Protein AF-A0A7S2DYD4-F1 (afdb_monomer_lite)

Sequence (179 aa):
KSPVALSRLRTQVKNATRTEASAGRGAPHFVQLSVFKVEAEWCKPPCQELTWEKAAAKPAKDDPNYVLLELCIWASEQRLALYRFDDEWQKVAESAYHGLCGGKGWSCPEVAAHRESAKVWDASWQKGLDDKALSKWLGDHLSQILQQQVYTYSATHYGLAYSGHGSRADGSLFEGMVQ

Secondary structure (DSSP, 8-state):
-----------------------S--S-SEEEEEEEEE-TTTSPSS--S--STTTSPPPPTT-SSEEEEEEEEETTTTEEEEE---HHHHHHHHTHHHHTSTTS-S--HHHHHHHHTTEEEEEEPPTT--HHHHHHHHHHHHHHHIIIIITTS--SEEEEEEE---SSTT--SSSS---

Structure (mmCIF, N/CA/C/O backbone):
data_AF-A0A7S2DYD4-F1
#
_entry.id   AF-A0A7S2DYD4-F1
#
loop_
_atom_site.group_PDB
_atom_site.id
_atom_site.type_symbol
_atom_site.label_atom_id
_atom_site.label_alt_id
_atom_site.label_comp_id
_atom_site.label_asym_id
_atom_site.label_entity_id
_atom_site.label_seq_id
_atom_site.pdbx_PDB_ins_code
_atom_site.Cartn_x
_atom_site.Cartn_y
_atom_site.Cartn_z
_atom_site.occupancy
_atom_site.B_iso_or_equiv
_atom_site.auth_seq_id
_atom_site.auth_comp_id
_atom_site.auth_asym_id
_atom_site.auth_atom_id
_atom_site.pdbx_PDB_model_num
ATOM 1 N N . LYS A 1 1 ? 83.644 -9.858 20.573 1.00 38.56 1 LYS A N 1
ATOM 2 C CA . LYS A 1 1 ? 83.606 -8.883 19.458 1.00 38.56 1 LYS A CA 1
ATOM 3 C C . LYS A 1 1 ? 82.138 -8.582 19.169 1.00 38.56 1 LYS A C 1
ATOM 5 O O . LYS A 1 1 ? 81.418 -9.508 18.830 1.00 38.56 1 LYS A O 1
ATOM 10 N N . SER A 1 2 ? 81.712 -7.347 19.438 1.00 32.16 2 SER A N 1
ATOM 11 C CA . SER A 1 2 ? 80.413 -6.735 19.091 1.00 32.16 2 SER A CA 1
ATOM 12 C C . SER A 1 2 ? 80.140 -6.753 17.568 1.00 32.16 2 SER A C 1
ATOM 14 O O . SER A 1 2 ? 81.049 -7.130 16.827 1.00 32.16 2 SER A O 1
ATOM 16 N N . PRO A 1 3 ? 79.089 -6.074 17.060 1.00 54.41 3 PRO A N 1
ATOM 17 C CA . PRO A 1 3 ? 77.627 -6.187 17.246 1.00 54.41 3 PRO A CA 1
ATOM 18 C C . PRO A 1 3 ? 76.949 -6.272 15.839 1.00 54.41 3 PRO A C 1
ATOM 20 O O . PRO A 1 3 ? 77.586 -6.795 14.935 1.00 54.41 3 PRO A O 1
ATOM 23 N N . VAL A 1 4 ? 75.750 -5.679 15.633 1.00 38.81 4 VAL A N 1
ATOM 24 C CA . VAL A 1 4 ? 75.030 -5.372 14.351 1.00 38.81 4 VAL A CA 1
ATOM 25 C C . VAL A 1 4 ? 73.878 -6.356 14.053 1.00 38.81 4 VAL A C 1
ATOM 27 O O . VAL A 1 4 ? 74.093 -7.555 14.022 1.00 38.81 4 VAL A O 1
ATOM 30 N N . ALA A 1 5 ? 72.625 -5.967 13.791 1.00 39.28 5 ALA A N 1
ATOM 31 C CA . ALA A 1 5 ? 71.937 -4.678 13.830 1.00 39.28 5 ALA A CA 1
ATOM 32 C C . ALA A 1 5 ? 70.412 -4.888 13.757 1.00 39.28 5 ALA A C 1
ATOM 34 O O . ALA A 1 5 ? 69.923 -5.851 13.168 1.00 39.28 5 ALA A O 1
ATOM 35 N N . LEU A 1 6 ? 69.677 -3.910 14.295 1.00 45.06 6 LEU A N 1
ATOM 36 C CA . LEU A 1 6 ? 68.296 -3.607 13.927 1.00 45.06 6 LEU A CA 1
ATOM 37 C C . LEU A 1 6 ? 68.141 -3.510 12.400 1.00 45.06 6 LEU A C 1
ATOM 39 O O . LEU A 1 6 ? 68.908 -2.789 11.769 1.00 45.06 6 LEU A O 1
ATOM 43 N N . SER A 1 7 ? 67.054 -4.045 11.836 1.00 37.88 7 SER A N 1
ATOM 44 C CA . SER A 1 7 ? 66.165 -3.234 10.985 1.00 37.88 7 SER A CA 1
ATOM 45 C C . SER A 1 7 ? 64.881 -3.966 10.564 1.00 37.88 7 SER A C 1
ATOM 47 O O . SER A 1 7 ? 64.897 -5.003 9.920 1.00 37.88 7 SER A O 1
ATOM 49 N N . ARG A 1 8 ? 63.751 -3.340 10.914 1.00 42.72 8 ARG A N 1
ATOM 50 C CA . ARG A 1 8 ? 62.617 -3.025 10.028 1.00 42.72 8 ARG A CA 1
ATOM 51 C C . ARG A 1 8 ? 62.127 -4.133 9.079 1.00 42.72 8 ARG A C 1
ATOM 53 O O . ARG A 1 8 ? 62.561 -4.197 7.936 1.00 42.72 8 ARG A O 1
ATOM 60 N N . LEU A 1 9 ? 60.996 -4.747 9.427 1.00 40.53 9 LEU A N 1
ATOM 61 C CA . LEU A 1 9 ? 59.914 -4.888 8.450 1.00 40.53 9 LEU A CA 1
ATOM 62 C C . LEU A 1 9 ? 58.668 -4.159 8.955 1.00 40.53 9 LEU A C 1
ATOM 64 O O . LEU A 1 9 ? 57.905 -4.645 9.781 1.00 40.53 9 LEU A O 1
ATOM 68 N N . ARG A 1 10 ? 58.513 -2.937 8.434 1.00 42.97 10 ARG A N 1
ATOM 69 C CA . ARG A 1 10 ? 57.243 -2.220 8.344 1.00 42.97 10 ARG A CA 1
ATOM 70 C C . ARG A 1 10 ? 56.239 -3.138 7.650 1.00 42.97 10 ARG A C 1
ATOM 72 O O . ARG A 1 10 ? 56.414 -3.434 6.469 1.00 42.97 10 ARG A O 1
ATOM 79 N N . THR A 1 11 ? 55.188 -3.527 8.358 1.00 40.16 11 THR A N 1
ATOM 80 C CA . THR A 1 11 ? 53.969 -4.073 7.768 1.00 40.16 11 THR A CA 1
ATOM 81 C C . THR A 1 11 ? 53.442 -3.053 6.762 1.00 40.16 11 THR A C 1
ATOM 83 O O . THR A 1 11 ? 52.963 -1.979 7.125 1.00 40.16 11 THR A O 1
ATOM 86 N N . GLN A 1 12 ? 53.629 -3.352 5.478 1.00 42.62 12 GLN A N 1
ATOM 87 C CA . GLN A 1 12 ? 53.048 -2.600 4.379 1.00 42.62 12 GLN A CA 1
ATOM 88 C C . GLN A 1 12 ? 51.532 -2.792 4.440 1.00 42.62 12 GLN A C 1
ATOM 90 O O . GLN A 1 12 ? 51.020 -3.820 4.009 1.00 42.62 12 GLN A O 1
ATOM 95 N N . VAL A 1 13 ? 50.811 -1.788 4.936 1.00 43.94 13 VAL A N 1
ATOM 96 C CA . VAL A 1 13 ? 49.396 -1.600 4.599 1.00 43.94 13 VAL A CA 1
ATOM 97 C C . VAL A 1 13 ? 49.373 -1.116 3.149 1.00 43.94 13 VAL A C 1
ATOM 99 O O . VAL A 1 13 ? 49.333 0.075 2.860 1.00 43.94 13 VAL A O 1
ATOM 102 N N . LYS A 1 14 ? 49.542 -2.056 2.217 1.00 39.41 14 LYS A N 1
ATOM 103 C CA . LYS A 1 14 ? 49.309 -1.819 0.797 1.00 39.41 14 LYS A CA 1
ATOM 104 C C . LYS A 1 14 ? 47.811 -1.909 0.577 1.00 39.41 14 LYS A C 1
ATOM 106 O O . LYS A 1 14 ? 47.249 -2.995 0.659 1.00 39.41 14 LYS A O 1
ATOM 111 N N . ASN A 1 15 ? 47.221 -0.738 0.346 1.00 40.88 15 ASN A N 1
ATOM 112 C CA . ASN A 1 15 ? 46.045 -0.490 -0.477 1.00 40.88 15 ASN A CA 1
ATOM 113 C C . ASN A 1 15 ? 45.338 -1.771 -0.926 1.00 40.88 15 ASN A C 1
ATOM 115 O O . ASN A 1 15 ? 45.653 -2.328 -1.978 1.00 40.88 15 ASN A O 1
ATOM 119 N N . ALA A 1 16 ? 44.350 -2.201 -0.143 1.00 39.88 16 ALA A N 1
ATOM 120 C CA . ALA A 1 16 ? 43.257 -2.972 -0.698 1.00 39.88 16 ALA A CA 1
ATOM 121 C C . ALA A 1 16 ? 42.495 -2.011 -1.611 1.00 39.88 16 ALA A C 1
ATOM 123 O O . ALA A 1 16 ? 41.606 -1.278 -1.180 1.00 39.88 16 ALA A O 1
ATOM 124 N N . THR A 1 17 ? 42.936 -1.950 -2.867 1.00 39.62 17 THR A N 1
ATOM 125 C CA . THR A 1 17 ? 42.165 -1.421 -3.981 1.00 39.62 17 THR A CA 1
ATOM 126 C C . THR A 1 17 ? 40.800 -2.075 -3.874 1.00 39.62 17 THR A C 1
ATOM 128 O O . THR A 1 17 ? 40.673 -3.292 -4.039 1.00 39.62 17 THR A O 1
ATOM 131 N N . ARG A 1 18 ? 39.810 -1.274 -3.474 1.00 40.00 18 ARG A N 1
ATOM 132 C CA . ARG A 1 18 ? 38.411 -1.664 -3.380 1.00 40.00 18 ARG A CA 1
ATOM 133 C C . ARG A 1 18 ? 38.039 -2.122 -4.781 1.00 40.00 18 ARG A C 1
ATOM 135 O O . ARG A 1 18 ? 37.873 -1.319 -5.689 1.00 40.00 18 ARG A O 1
ATOM 142 N N . THR A 1 19 ? 38.089 -3.431 -4.970 1.00 38.03 19 THR A N 1
ATOM 143 C CA . THR A 1 19 ? 37.698 -4.067 -6.211 1.00 38.03 19 THR A CA 1
ATOM 144 C C . THR A 1 19 ? 36.196 -3.863 -6.247 1.00 38.03 19 THR A C 1
ATOM 146 O O . THR A 1 19 ? 35.484 -4.446 -5.431 1.00 38.03 19 THR A O 1
ATOM 149 N N . GLU A 1 20 ? 35.739 -2.939 -7.092 1.00 43.66 20 GLU A N 1
ATOM 150 C CA . GLU A 1 20 ? 34.341 -2.823 -7.493 1.00 43.66 20 GLU A CA 1
ATOM 151 C C . GLU A 1 20 ? 33.959 -4.152 -8.140 1.00 43.66 20 GLU A C 1
ATOM 153 O O . GLU A 1 20 ? 34.146 -4.398 -9.330 1.00 43.66 20 GLU A O 1
ATOM 158 N N . ALA A 1 21 ? 33.536 -5.078 -7.289 1.00 37.56 21 ALA A N 1
ATOM 159 C CA . ALA A 1 21 ? 33.036 -6.361 -7.697 1.00 37.56 21 ALA A CA 1
ATOM 160 C C . ALA A 1 21 ? 31.599 -6.175 -8.198 1.00 37.56 21 ALA A C 1
ATOM 162 O O . ALA A 1 21 ? 30.702 -5.795 -7.450 1.00 37.56 21 ALA A O 1
ATOM 163 N N . SER A 1 22 ? 31.420 -6.540 -9.465 1.00 37.81 22 SER A N 1
ATOM 164 C CA . SER A 1 22 ? 30.176 -6.894 -10.155 1.00 37.81 22 SER A CA 1
ATOM 165 C C . SER A 1 22 ? 29.290 -5.764 -10.695 1.00 37.81 22 SER A C 1
ATOM 167 O O . SER A 1 22 ? 28.322 -5.315 -10.092 1.00 37.81 22 SER A O 1
ATOM 169 N N . ALA A 1 23 ? 29.537 -5.436 -11.965 1.00 46.72 23 ALA A N 1
ATOM 170 C CA . ALA A 1 23 ? 28.462 -5.171 -12.907 1.00 46.72 23 ALA A CA 1
ATOM 171 C C . ALA A 1 23 ? 27.658 -6.472 -13.114 1.00 46.72 23 ALA A C 1
ATOM 173 O O . ALA A 1 23 ? 28.127 -7.412 -13.754 1.00 46.72 23 ALA A O 1
ATOM 174 N N . GLY A 1 24 ? 26.456 -6.531 -12.543 1.00 41.91 24 GLY A N 1
ATOM 175 C CA . GLY A 1 24 ? 25.514 -7.636 -12.715 1.00 41.91 24 GLY A CA 1
ATOM 176 C C . GLY A 1 24 ? 24.180 -7.313 -12.048 1.00 41.91 24 GLY A C 1
ATOM 177 O O . GLY A 1 24 ? 24.025 -7.617 -10.878 1.00 41.91 24 GLY A O 1
ATOM 178 N N . ARG A 1 25 ? 23.268 -6.643 -12.779 1.00 55.28 25 ARG A N 1
ATOM 179 C CA . ARG A 1 25 ? 21.867 -6.299 -12.410 1.00 55.28 25 ARG A CA 1
ATOM 180 C C . ARG A 1 25 ? 21.589 -6.312 -10.892 1.00 55.28 25 ARG A C 1
ATOM 182 O O . ARG A 1 25 ? 20.979 -7.246 -10.380 1.00 55.28 25 ARG A O 1
ATOM 189 N N . GLY A 1 26 ? 22.081 -5.300 -10.182 1.00 63.41 26 GLY A N 1
ATOM 190 C CA . GLY A 1 26 ? 22.075 -5.260 -8.720 1.00 63.41 26 GLY A CA 1
ATOM 191 C C . GLY A 1 26 ? 21.163 -4.169 -8.176 1.00 63.41 26 GLY A C 1
ATOM 192 O O . GLY A 1 26 ? 21.580 -3.022 -8.146 1.00 63.41 26 GLY A O 1
ATOM 193 N N . ALA A 1 27 ? 19.976 -4.581 -7.720 1.00 63.38 27 ALA A N 1
ATOM 194 C CA . ALA A 1 27 ? 18.993 -3.840 -6.918 1.00 63.38 27 ALA A CA 1
ATOM 195 C C . ALA A 1 27 ? 18.393 -2.534 -7.506 1.00 63.38 27 ALA A C 1
ATOM 197 O O . ALA A 1 27 ? 19.057 -1.814 -8.248 1.00 63.38 27 ALA A O 1
ATOM 198 N N . PRO A 1 28 ? 17.132 -2.193 -7.151 1.00 75.81 28 PRO A N 1
ATOM 199 C CA . PRO A 1 28 ? 16.527 -0.919 -7.535 1.00 75.81 28 PRO A CA 1
ATOM 200 C C . PRO A 1 28 ? 17.382 0.268 -7.102 1.00 75.81 28 PRO A C 1
ATOM 202 O O . PRO A 1 28 ? 17.827 0.336 -5.962 1.00 75.81 28 PRO A O 1
ATOM 205 N N . HIS A 1 29 ? 17.579 1.242 -7.984 1.00 84.69 29 HIS A N 1
ATOM 206 C CA . HIS A 1 29 ? 18.280 2.474 -7.634 1.00 84.69 29 HIS A CA 1
ATOM 207 C C . HIS A 1 29 ? 17.487 3.304 -6.610 1.00 84.69 29 HIS A C 1
ATOM 209 O O . HIS A 1 29 ? 18.078 3.958 -5.749 1.00 84.69 29 HIS A O 1
ATOM 215 N N . PHE A 1 30 ? 16.153 3.253 -6.686 1.00 93.31 30 PHE A N 1
ATOM 216 C CA . PHE A 1 30 ? 15.245 3.955 -5.787 1.00 93.31 30 PHE A CA 1
ATOM 217 C C . PHE A 1 30 ? 14.093 3.054 -5.328 1.00 93.31 30 PHE A C 1
ATOM 219 O O . PHE A 1 30 ? 13.428 2.412 -6.139 1.00 93.31 30 PHE A O 1
ATOM 226 N N . VAL A 1 31 ? 13.831 3.030 -4.023 1.00 94.44 31 VAL A N 1
ATOM 227 C CA . VAL A 1 31 ? 12.653 2.373 -3.436 1.00 94.44 31 VAL A CA 1
ATOM 228 C C . VAL A 1 31 ? 11.820 3.434 -2.741 1.00 94.44 31 VAL A C 1
ATOM 230 O O . VAL A 1 31 ? 12.298 4.088 -1.816 1.00 94.44 31 VAL A O 1
ATOM 233 N N . GLN A 1 32 ? 10.573 3.597 -3.166 1.00 95.00 32 GLN A N 1
ATOM 234 C CA . GLN A 1 32 ? 9.630 4.524 -2.560 1.00 95.00 32 GLN A CA 1
ATOM 235 C C . GLN A 1 32 ? 8.573 3.763 -1.764 1.00 95.00 32 GLN A C 1
ATOM 237 O O . GLN A 1 32 ? 7.877 2.908 -2.308 1.00 95.00 32 GLN A O 1
ATOM 242 N N . LEU A 1 33 ? 8.414 4.123 -0.492 1.00 94.62 33 LEU A N 1
ATOM 243 C CA . LEU A 1 33 ? 7.239 3.777 0.299 1.00 94.62 33 LEU A CA 1
ATOM 244 C C . LEU A 1 33 ? 6.264 4.957 0.269 1.00 94.62 33 LEU A C 1
ATOM 246 O O . LEU A 1 33 ? 6.605 6.052 0.712 1.00 94.62 33 LEU A O 1
ATOM 250 N N . SER A 1 34 ? 5.055 4.736 -0.232 1.00 92.94 34 SER A N 1
ATOM 251 C CA . SER A 1 34 ? 3.949 5.690 -0.184 1.00 92.94 34 SER A CA 1
ATOM 252 C C . SER A 1 34 ? 2.899 5.208 0.808 1.00 92.94 34 SER A C 1
ATOM 254 O O . SER A 1 34 ? 2.395 4.099 0.678 1.00 92.94 34 SER A O 1
ATOM 256 N N . VAL A 1 35 ? 2.576 6.019 1.811 1.00 91.25 35 VAL A N 1
ATOM 257 C CA . VAL A 1 35 ? 1.631 5.648 2.874 1.00 91.25 35 VAL A CA 1
ATOM 258 C C . VAL A 1 35 ? 0.322 6.417 2.714 1.00 91.25 35 VAL A C 1
ATOM 260 O O . VAL A 1 35 ? 0.339 7.644 2.604 1.00 91.25 35 VAL A O 1
ATOM 263 N N . PHE A 1 36 ? -0.794 5.690 2.740 1.00 88.81 36 PHE A N 1
ATOM 264 C CA . PHE A 1 36 ? -2.160 6.178 2.584 1.00 88.81 36 PHE A CA 1
ATOM 265 C C . PHE A 1 36 ? -3.032 5.741 3.763 1.00 88.81 36 PHE A C 1
ATOM 267 O O . PHE A 1 36 ? -2.907 4.622 4.263 1.00 88.81 36 PHE A O 1
ATOM 274 N N . LYS A 1 37 ? -3.951 6.610 4.188 1.00 87.25 37 LYS A N 1
ATOM 275 C CA . LYS A 1 37 ? -5.003 6.280 5.159 1.00 87.25 37 LYS A CA 1
ATOM 276 C C . LYS A 1 37 ? -6.352 6.318 4.454 1.00 87.25 37 LYS A C 1
ATOM 278 O O . LYS A 1 37 ? -6.705 7.348 3.883 1.00 87.25 37 LYS A O 1
ATOM 283 N N . VAL A 1 38 ? -7.090 5.212 4.497 1.00 85.19 38 VAL A N 1
ATOM 284 C CA . VAL A 1 38 ? -8.426 5.110 3.905 1.00 85.19 38 VAL A CA 1
ATOM 285 C C . VAL A 1 38 ? -9.474 4.996 4.988 1.00 85.19 38 VAL A C 1
ATOM 287 O O . VAL A 1 38 ? -9.544 4.010 5.727 1.00 85.19 38 VAL A O 1
ATOM 290 N N . GLU A 1 39 ? -10.297 6.032 5.041 1.00 84.38 39 GLU A N 1
ATOM 291 C CA . GLU A 1 39 ? -11.442 6.138 5.931 1.00 84.38 39 GLU A CA 1
ATOM 292 C C . GLU A 1 39 ? -12.720 5.627 5.254 1.00 84.38 39 GLU A C 1
ATOM 294 O O . GLU A 1 39 ? -12.800 5.507 4.026 1.00 84.38 39 GLU A O 1
ATOM 299 N N . ALA A 1 40 ? -13.746 5.342 6.057 1.00 82.81 40 ALA A N 1
ATOM 300 C CA . ALA A 1 40 ? -15.028 4.836 5.563 1.00 82.81 40 ALA A CA 1
ATOM 301 C C . ALA A 1 40 ? -15.736 5.822 4.617 1.00 82.81 40 ALA A C 1
ATOM 303 O O . ALA A 1 40 ? -16.492 5.401 3.743 1.00 82.81 40 ALA A O 1
ATOM 304 N N . GLU A 1 41 ? -15.493 7.121 4.792 1.00 82.44 41 GLU A N 1
ATOM 305 C C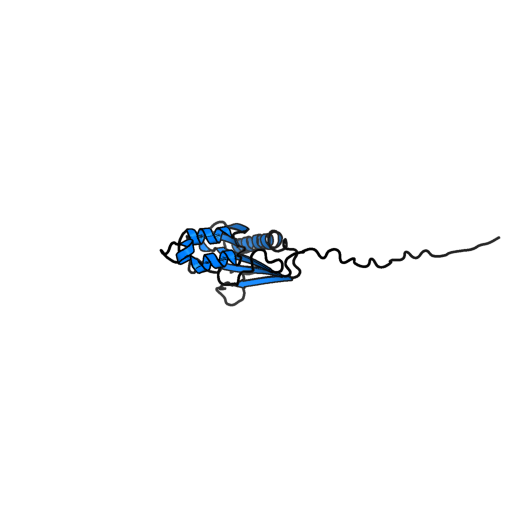A . GLU A 1 41 ? -16.015 8.202 3.958 1.00 82.44 41 GLU A CA 1
ATOM 306 C C . GLU A 1 41 ? -15.400 8.190 2.560 1.00 82.44 41 GLU A C 1
ATOM 308 O O . GLU A 1 41 ? -16.036 8.649 1.613 1.00 82.44 41 GLU A O 1
ATOM 313 N N . TRP A 1 42 ? -14.176 7.667 2.427 1.00 78.62 42 TRP A N 1
ATOM 314 C CA . TRP A 1 42 ? -13.505 7.564 1.137 1.00 78.62 42 TRP A CA 1
ATOM 315 C C . TRP A 1 42 ? -13.865 6.266 0.421 1.00 78.62 42 TRP A C 1
ATOM 317 O O . TRP A 1 42 ? -14.084 6.275 -0.786 1.00 78.62 42 TRP A O 1
ATOM 327 N N . CYS A 1 43 ? -13.984 5.164 1.169 1.00 82.62 43 CYS A N 1
ATOM 328 C CA . CYS A 1 43 ? -14.534 3.922 0.649 1.00 82.62 43 CYS A CA 1
ATOM 329 C C . CYS A 1 43 ? -15.186 3.085 1.748 1.00 82.62 43 CYS A C 1
ATOM 331 O O . CYS A 1 43 ? -14.535 2.599 2.679 1.00 82.62 43 CYS A O 1
ATOM 333 N N . LYS A 1 44 ? -16.498 2.886 1.625 1.00 84.25 44 LYS A N 1
ATOM 334 C CA . LYS A 1 44 ? -17.274 2.146 2.616 1.00 84.25 44 LYS A CA 1
ATOM 335 C C . LYS A 1 44 ? -17.091 0.632 2.430 1.00 84.25 44 LYS A C 1
ATOM 337 O O . LYS A 1 44 ? -17.255 0.151 1.311 1.00 84.25 44 LYS A O 1
ATOM 342 N N . PRO A 1 45 ? -16.839 -0.144 3.501 1.00 84.06 45 PRO A N 1
ATOM 343 C CA . PRO A 1 45 ? -16.788 -1.600 3.406 1.00 84.06 45 PRO A CA 1
ATOM 344 C C . PRO A 1 45 ? -18.119 -2.231 2.928 1.00 84.06 45 PRO A C 1
ATOM 346 O O . PRO A 1 45 ? -19.180 -1.819 3.412 1.00 84.06 45 PRO A O 1
ATOM 349 N N . PRO A 1 46 ? -18.087 -3.263 2.055 1.00 85.50 46 PRO A N 1
ATOM 350 C CA . PRO A 1 46 ? -16.901 -3.767 1.357 1.00 85.50 46 PRO A CA 1
ATOM 351 C C . PRO A 1 46 ? -16.423 -2.769 0.292 1.00 85.50 46 PRO A C 1
ATOM 353 O O . PRO A 1 46 ? -17.189 -2.394 -0.594 1.00 85.50 46 PRO A O 1
ATOM 356 N N . CYS A 1 47 ? -15.152 -2.362 0.362 1.00 87.56 47 CYS A N 1
ATOM 357 C CA . CYS A 1 47 ? -14.607 -1.377 -0.564 1.00 87.56 47 CYS A CA 1
ATOM 358 C C . CYS A 1 47 ? -14.346 -2.005 -1.942 1.00 87.56 47 CYS A C 1
ATOM 360 O O . CYS A 1 47 ? -13.325 -2.660 -2.160 1.00 87.56 47 CYS A O 1
ATOM 362 N N . GLN A 1 48 ? -15.272 -1.792 -2.876 1.00 91.31 48 GLN A N 1
ATOM 363 C CA . GLN A 1 48 ? -15.255 -2.370 -4.229 1.00 91.31 48 GLN A CA 1
ATOM 364 C C . GLN A 1 48 ? -14.852 -1.375 -5.325 1.00 91.31 48 GLN A C 1
ATOM 366 O O . GLN A 1 48 ? -14.957 -1.679 -6.510 1.00 91.31 48 GLN A O 1
ATOM 371 N N . GLU A 1 49 ? -14.375 -0.196 -4.939 1.00 87.81 49 GLU A N 1
ATOM 372 C CA . GLU A 1 49 ? -14.001 0.897 -5.841 1.00 87.81 49 GLU A CA 1
ATOM 373 C C . GLU A 1 49 ? -12.510 1.155 -5.770 1.00 87.81 49 GLU A C 1
ATOM 375 O O . GLU A 1 49 ? -11.940 1.025 -4.693 1.00 87.81 49 GLU A O 1
ATOM 380 N N . LEU A 1 50 ? -11.889 1.573 -6.873 1.00 88.06 50 LEU A N 1
ATOM 381 C CA . LEU A 1 50 ? -10.533 2.123 -6.840 1.00 88.06 50 LEU A CA 1
ATOM 382 C C . LEU A 1 50 ? -10.537 3.469 -6.099 1.00 88.06 50 LEU A C 1
ATOM 384 O O . LEU A 1 50 ? -11.402 4.310 -6.322 1.00 88.06 50 LEU A O 1
ATOM 388 N N . THR A 1 51 ? -9.546 3.666 -5.244 1.00 84.62 51 THR A N 1
ATOM 389 C CA . THR A 1 51 ? -9.367 4.800 -4.337 1.00 84.62 51 THR A CA 1
ATOM 390 C C . THR A 1 51 ? -7.999 5.456 -4.583 1.00 84.62 51 THR A C 1
ATOM 392 O O . THR A 1 51 ? -7.868 6.266 -5.502 1.00 84.62 51 THR A O 1
ATOM 395 N N . TRP A 1 52 ? -6.956 5.110 -3.818 1.00 88.50 52 TRP A N 1
ATOM 396 C CA . TRP A 1 52 ? -5.612 5.698 -3.937 1.00 88.50 52 TRP A CA 1
ATOM 397 C C . TRP A 1 52 ? -4.727 5.007 -4.979 1.00 88.50 52 TRP A C 1
ATOM 399 O O . TRP A 1 52 ? -3.707 5.561 -5.387 1.00 88.50 52 TRP A O 1
ATOM 409 N N . GLU A 1 53 ? -5.089 3.807 -5.429 1.00 91.50 53 GLU A N 1
ATOM 410 C CA . GLU A 1 53 ? -4.219 2.946 -6.237 1.00 91.50 53 GLU A CA 1
ATOM 411 C C . GLU A 1 53 ? -3.907 3.571 -7.598 1.00 91.50 53 GLU A C 1
ATOM 413 O O . GLU A 1 53 ? -2.934 3.198 -8.236 1.00 91.50 53 GLU A O 1
ATOM 418 N N . LYS A 1 54 ? -4.684 4.557 -8.054 1.00 88.06 54 LYS A N 1
ATOM 419 C CA . LYS A 1 54 ? -4.418 5.298 -9.297 1.00 88.06 54 LYS A CA 1
ATOM 420 C C . LYS A 1 54 ? -3.639 6.604 -9.093 1.00 88.06 54 LYS A C 1
ATOM 422 O O . LYS A 1 54 ? -3.359 7.286 -10.073 1.00 88.06 54 LYS A O 1
ATOM 427 N N . ALA A 1 55 ? -3.326 6.988 -7.853 1.00 84.88 55 ALA A N 1
ATOM 428 C CA . ALA A 1 55 ? -2.784 8.314 -7.547 1.00 84.88 55 ALA A CA 1
ATOM 429 C C . ALA A 1 55 ? -1.336 8.490 -8.028 1.00 84.88 55 ALA A C 1
ATOM 431 O O . ALA A 1 55 ? -1.006 9.497 -8.653 1.00 84.88 55 ALA A O 1
ATOM 432 N N . ALA A 1 56 ? -0.470 7.515 -7.746 1.00 88.38 56 ALA A N 1
ATOM 433 C CA . ALA A 1 56 ? 0.908 7.512 -8.225 1.00 88.38 56 ALA A CA 1
ATOM 434 C C . ALA A 1 56 ? 1.025 6.759 -9.556 1.00 88.38 56 ALA A C 1
ATOM 436 O O . ALA A 1 56 ? 0.442 5.681 -9.702 1.00 88.38 56 ALA A O 1
ATOM 437 N N . ALA A 1 57 ? 1.831 7.288 -10.482 1.00 91.31 57 ALA A N 1
ATOM 438 C CA . ALA A 1 57 ? 2.220 6.573 -11.695 1.00 91.31 57 ALA A CA 1
ATOM 439 C C . ALA A 1 57 ? 2.927 5.263 -11.320 1.00 91.31 57 ALA A C 1
ATOM 441 O O . ALA A 1 57 ? 3.866 5.279 -10.516 1.00 91.31 57 ALA A O 1
ATOM 442 N N . LYS A 1 58 ? 2.464 4.134 -11.870 1.00 95.38 58 LYS A N 1
ATOM 443 C CA . LYS A 1 58 ? 3.044 2.833 -11.534 1.00 95.38 58 LYS A CA 1
ATOM 444 C C . LYS A 1 58 ? 4.328 2.577 -12.322 1.00 95.38 58 LYS A C 1
ATOM 446 O O . LYS A 1 58 ? 4.396 2.933 -13.501 1.00 95.38 58 LYS A O 1
ATOM 451 N N . PRO A 1 59 ? 5.359 1.997 -11.679 1.00 95.62 59 PRO A N 1
ATOM 452 C CA . PRO A 1 59 ? 6.560 1.572 -12.384 1.00 95.62 59 PRO A CA 1
ATOM 453 C C . PRO A 1 59 ? 6.216 0.508 -13.424 1.00 95.62 59 PRO A C 1
ATOM 455 O O . PRO A 1 59 ? 5.218 -0.206 -13.291 1.00 95.62 59 PRO A O 1
ATOM 458 N N . ALA A 1 60 ? 7.081 0.366 -14.428 1.00 96.44 60 ALA A N 1
ATOM 459 C CA . ALA A 1 60 ? 7.011 -0.788 -15.309 1.00 96.44 60 ALA A CA 1
ATOM 460 C C . ALA A 1 60 ? 7.112 -2.077 -14.482 1.00 96.44 60 ALA A C 1
ATOM 462 O O . ALA A 1 60 ? 7.815 -2.136 -13.465 1.00 96.44 60 ALA A O 1
ATOM 463 N N . LYS A 1 61 ? 6.421 -3.125 -14.920 1.00 93.06 61 LYS A N 1
ATOM 464 C CA . LYS A 1 61 ? 6.568 -4.439 -14.308 1.00 93.06 61 LYS A CA 1
ATOM 465 C C . LYS A 1 61 ? 8.034 -4.867 -14.282 1.00 93.06 61 LYS A C 1
ATOM 467 O O . LYS A 1 61 ? 8.743 -4.778 -15.282 1.00 93.06 61 LYS A O 1
ATOM 472 N N . ASP A 1 62 ? 8.470 -5.310 -13.105 1.00 88.81 62 ASP A N 1
ATOM 473 C CA . ASP A 1 62 ? 9.850 -5.715 -12.824 1.00 88.81 62 ASP A CA 1
ATOM 474 C C . ASP A 1 62 ? 10.915 -4.652 -13.164 1.00 88.81 62 ASP A C 1
ATOM 476 O O . ASP A 1 62 ? 12.050 -4.998 -13.500 1.00 88.81 62 ASP A O 1
ATOM 480 N N . ASP A 1 63 ? 10.569 -3.360 -13.050 1.00 90.25 63 ASP A N 1
ATOM 481 C CA . ASP A 1 63 ? 11.519 -2.258 -13.231 1.00 90.25 63 ASP A CA 1
ATOM 482 C C . ASP A 1 63 ? 12.765 -2.465 -12.340 1.00 90.25 63 ASP A C 1
ATOM 484 O O . ASP A 1 63 ? 12.659 -2.535 -11.109 1.00 90.25 63 ASP A O 1
ATOM 488 N N . PRO A 1 64 ? 13.967 -2.578 -12.939 1.00 87.88 64 PRO A N 1
ATOM 489 C CA . PRO A 1 64 ? 15.184 -2.859 -12.192 1.00 87.88 64 PRO A CA 1
ATOM 490 C C . PRO A 1 64 ? 15.728 -1.638 -11.447 1.00 87.88 64 PRO A C 1
ATOM 492 O O . PRO A 1 64 ? 16.686 -1.788 -10.697 1.00 87.88 64 PRO A O 1
ATOM 495 N N . ASN A 1 65 ? 15.178 -0.441 -11.668 1.00 91.62 65 ASN A N 1
ATOM 496 C CA . ASN A 1 65 ? 15.678 0.822 -11.133 1.00 91.62 65 ASN A CA 1
ATOM 497 C C . ASN A 1 65 ? 14.733 1.456 -10.111 1.00 91.62 65 ASN A C 1
ATOM 499 O O . ASN A 1 65 ? 15.191 2.273 -9.309 1.00 91.62 65 ASN A O 1
ATOM 503 N N . TYR A 1 66 ? 13.448 1.104 -10.127 1.00 92.88 66 TYR A N 1
ATOM 504 C CA . TYR A 1 66 ? 12.450 1.731 -9.271 1.00 92.88 66 TYR A CA 1
ATOM 505 C C . TYR A 1 66 ? 11.428 0.733 -8.728 1.00 92.88 66 TYR A C 1
ATOM 507 O O . TYR A 1 66 ? 10.828 -0.037 -9.471 1.00 92.88 66 TYR A O 1
ATOM 515 N N . VAL A 1 67 ? 11.190 0.786 -7.418 1.00 94.12 67 VAL A N 1
ATOM 516 C CA . VAL A 1 67 ? 10.098 0.057 -6.766 1.00 94.12 67 VAL A CA 1
ATOM 517 C C . VAL A 1 67 ? 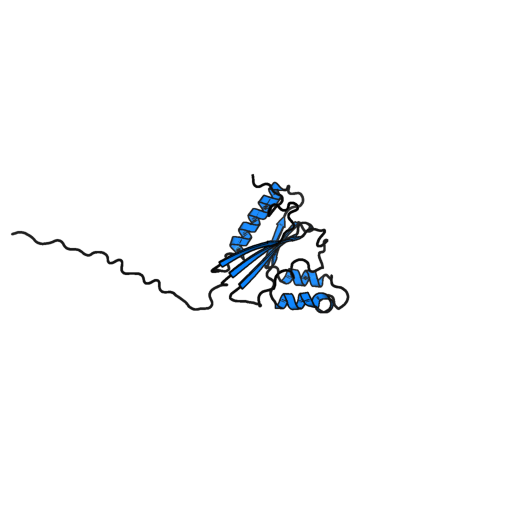9.218 1.041 -6.014 1.00 94.12 67 VAL A C 1
ATOM 519 O O . VAL A 1 67 ? 9.707 1.822 -5.200 1.00 94.12 67 VAL A O 1
ATOM 522 N N . LEU A 1 68 ? 7.912 0.953 -6.257 1.00 95.44 68 LEU A N 1
ATOM 523 C CA . LEU A 1 68 ? 6.886 1.653 -5.497 1.00 95.44 68 LEU A CA 1
ATOM 524 C C . LEU A 1 68 ? 6.131 0.646 -4.625 1.00 95.44 68 LEU A C 1
ATOM 526 O O . LEU A 1 68 ? 5.529 -0.301 -5.132 1.00 95.44 68 LEU A O 1
ATOM 530 N N . LEU A 1 69 ? 6.164 0.870 -3.316 1.00 96.50 69 LEU A N 1
ATOM 531 C CA . LEU A 1 69 ? 5.374 0.149 -2.327 1.00 96.50 69 LEU A CA 1
ATOM 532 C C . LEU A 1 69 ? 4.314 1.099 -1.777 1.00 96.50 69 LEU A C 1
ATOM 534 O O . LEU A 1 69 ? 4.643 2.193 -1.324 1.00 96.50 69 LEU A O 1
ATOM 538 N N . GLU A 1 70 ? 3.051 0.689 -1.800 1.00 95.62 70 GLU A N 1
ATOM 539 C CA . GLU A 1 70 ? 1.935 1.505 -1.319 1.00 95.62 70 GLU A CA 1
ATOM 540 C C . GLU A 1 70 ? 1.323 0.855 -0.078 1.00 95.62 70 GLU A C 1
ATOM 542 O O . GLU A 1 70 ? 0.714 -0.211 -0.150 1.00 95.62 70 GLU A O 1
ATOM 547 N N . LEU A 1 71 ? 1.526 1.477 1.081 1.00 95.38 71 LEU A N 1
ATOM 548 C CA . LEU A 1 71 ? 0.987 1.042 2.363 1.00 95.38 71 LEU A CA 1
ATOM 549 C C . LEU A 1 71 ? -0.361 1.713 2.600 1.00 95.38 71 LEU A C 1
ATOM 551 O O . LEU A 1 71 ? -0.434 2.935 2.668 1.00 95.38 71 LEU A O 1
ATOM 555 N N . CYS A 1 72 ? -1.407 0.921 2.785 1.00 92.88 72 CYS A N 1
ATOM 556 C CA . CYS A 1 72 ? -2.736 1.393 3.131 1.00 92.88 72 CYS A CA 1
ATOM 557 C C . CYS A 1 72 ? -3.094 1.045 4.573 1.00 92.88 72 CYS A C 1
ATOM 559 O O . CYS A 1 72 ? -3.060 -0.121 4.972 1.00 92.88 72 CYS A O 1
ATOM 561 N N . ILE A 1 73 ? -3.503 2.064 5.323 1.00 91.62 73 ILE A N 1
ATOM 562 C CA . ILE A 1 73 ? -4.180 1.948 6.611 1.00 91.62 73 ILE A CA 1
ATOM 563 C C . ILE A 1 73 ? -5.689 1.988 6.339 1.00 91.62 73 ILE A C 1
ATOM 565 O O . ILE A 1 73 ? -6.274 3.061 6.191 1.00 91.62 73 ILE A O 1
ATOM 569 N N . TRP A 1 74 ? -6.322 0.822 6.280 1.00 89.81 74 TRP A N 1
ATOM 570 C CA . TRP A 1 74 ? -7.768 0.664 6.164 1.00 89.81 74 TRP A CA 1
ATOM 571 C C . TRP A 1 74 ? -8.424 0.829 7.535 1.00 89.81 74 TRP A C 1
ATOM 573 O O . TRP A 1 74 ? -8.615 -0.142 8.273 1.00 89.81 74 TRP A O 1
ATOM 583 N N . ALA A 1 75 ? -8.773 2.062 7.896 1.00 86.38 75 ALA A N 1
ATOM 584 C CA . ALA A 1 75 ? -9.312 2.368 9.220 1.00 86.38 75 ALA A CA 1
ATOM 585 C C . ALA A 1 75 ? -10.641 1.641 9.488 1.00 86.38 75 ALA A C 1
ATOM 587 O O . ALA A 1 75 ? -10.845 1.068 10.561 1.00 86.38 75 ALA A O 1
ATOM 588 N N . SER A 1 76 ? -11.518 1.598 8.483 1.00 85.88 76 SER A N 1
ATOM 589 C CA . SER A 1 76 ? -12.830 0.948 8.559 1.00 85.88 76 SER A CA 1
ATOM 590 C C . SER A 1 76 ? -12.753 -0.585 8.602 1.00 85.88 76 SER A C 1
ATOM 592 O O . SER A 1 76 ? -13.620 -1.221 9.203 1.00 85.88 76 SER A O 1
ATOM 594 N N . GLU A 1 77 ? -11.702 -1.173 8.023 1.00 90.38 77 GLU A N 1
ATOM 595 C CA . GLU A 1 77 ? -11.443 -2.621 8.026 1.00 90.38 77 GLU A CA 1
ATOM 596 C C . GLU A 1 77 ? -10.531 -3.069 9.178 1.00 90.38 77 GLU A C 1
ATOM 598 O O . GLU A 1 77 ? -10.304 -4.262 9.344 1.00 90.38 77 GLU A O 1
ATOM 603 N N . GLN A 1 78 ? -10.007 -2.130 9.973 1.00 91.69 78 GLN A N 1
ATOM 604 C CA . GLN A 1 78 ? -9.006 -2.385 11.015 1.00 91.69 78 GLN A CA 1
ATOM 605 C C . GLN A 1 78 ? -7.771 -3.130 10.497 1.00 91.69 78 GLN A C 1
ATOM 607 O O . GLN A 1 78 ? -7.257 -4.053 11.134 1.00 91.69 78 GLN A O 1
ATOM 612 N N . ARG A 1 79 ? -7.310 -2.739 9.306 1.00 93.06 79 ARG A N 1
ATOM 613 C CA . ARG A 1 79 ? -6.295 -3.470 8.551 1.00 93.06 79 ARG A CA 1
ATOM 614 C C . ARG A 1 79 ? -5.199 -2.554 8.033 1.00 93.06 79 ARG A C 1
ATOM 616 O O . ARG A 1 79 ? -5.449 -1.452 7.561 1.00 93.06 79 ARG A O 1
ATOM 623 N N . LEU A 1 80 ? -3.968 -3.033 8.100 1.00 94.88 80 LEU A N 1
ATOM 624 C CA . LEU A 1 80 ? -2.808 -2.453 7.447 1.00 94.88 80 LEU A CA 1
ATOM 625 C C . LEU A 1 80 ? -2.395 -3.399 6.320 1.00 94.88 80 LEU A C 1
ATOM 627 O O . LEU A 1 80 ? -2.220 -4.589 6.567 1.00 94.88 80 LEU A O 1
ATOM 631 N N . ALA A 1 81 ? -2.250 -2.899 5.098 1.00 96.56 81 ALA A N 1
ATOM 632 C CA . ALA A 1 81 ? -1.884 -3.720 3.949 1.00 96.56 81 ALA A CA 1
ATOM 633 C C . ALA A 1 81 ? -0.873 -3.000 3.056 1.00 96.56 81 ALA A C 1
ATOM 635 O O . ALA A 1 81 ? -1.036 -1.825 2.744 1.00 96.56 81 ALA A O 1
ATOM 636 N N . LEU A 1 82 ? 0.172 -3.712 2.650 1.00 97.62 82 LEU A N 1
ATOM 637 C CA . LEU A 1 82 ? 1.186 -3.240 1.719 1.00 97.62 82 LEU A CA 1
ATOM 638 C C . LEU A 1 82 ? 0.913 -3.839 0.345 1.00 97.62 82 LEU A C 1
ATOM 640 O O . LEU A 1 82 ? 0.732 -5.052 0.211 1.00 97.62 82 LEU A O 1
ATOM 644 N N . TYR A 1 83 ? 0.948 -2.993 -0.672 1.00 97.62 83 TYR A N 1
ATOM 645 C CA . TYR A 1 83 ? 0.726 -3.369 -2.057 1.00 97.62 83 TYR A CA 1
ATOM 646 C C . TYR A 1 83 ? 1.928 -2.992 -2.916 1.00 97.62 83 TYR A C 1
ATOM 648 O O . TYR A 1 83 ? 2.654 -2.038 -2.625 1.00 97.62 83 TYR A O 1
ATOM 656 N N . ARG A 1 84 ? 2.109 -3.733 -4.007 1.00 96.44 84 ARG A N 1
ATOM 657 C CA . ARG A 1 84 ? 3.046 -3.404 -5.079 1.00 96.44 84 ARG A CA 1
ATOM 658 C C . ARG A 1 84 ? 2.295 -3.471 -6.401 1.00 96.44 84 ARG A C 1
ATOM 660 O O . ARG A 1 84 ? 2.102 -4.547 -6.956 1.00 96.44 84 ARG A O 1
ATOM 667 N N . PHE A 1 85 ? 1.869 -2.312 -6.882 1.00 96.81 85 PHE A N 1
ATOM 668 C CA . PHE A 1 85 ? 1.191 -2.186 -8.168 1.00 96.81 85 PHE A CA 1
ATOM 669 C C . PHE A 1 85 ? 2.201 -1.855 -9.269 1.00 96.81 85 PHE A C 1
ATOM 671 O O . PHE A 1 85 ? 3.101 -1.037 -9.064 1.00 96.81 85 PHE A O 1
ATOM 678 N N . ASP A 1 86 ? 2.025 -2.462 -10.437 1.00 96.56 86 ASP A N 1
ATOM 679 C CA . ASP A 1 86 ? 2.805 -2.198 -11.644 1.00 96.56 86 ASP A CA 1
ATOM 680 C C . ASP A 1 86 ? 1.925 -1.616 -12.766 1.00 96.56 86 ASP A C 1
ATOM 682 O O . ASP A 1 86 ? 0.712 -1.423 -12.620 1.00 96.56 86 ASP A O 1
ATOM 686 N N . ASP A 1 87 ? 2.552 -1.271 -13.885 1.00 96.44 87 ASP A N 1
ATOM 687 C CA . ASP A 1 87 ? 1.878 -0.694 -15.044 1.00 96.44 87 ASP A CA 1
ATOM 688 C C . ASP A 1 87 ? 0.902 -1.668 -15.731 1.00 96.44 87 ASP A C 1
ATOM 690 O O . ASP A 1 87 ? -0.074 -1.232 -16.344 1.00 96.44 87 ASP A O 1
ATOM 694 N N . GLU A 1 88 ? 1.119 -2.982 -15.634 1.00 95.75 88 GLU A N 1
ATOM 695 C CA . GLU A 1 88 ? 0.168 -3.989 -16.117 1.00 95.75 88 GLU A CA 1
ATOM 696 C C . GLU A 1 88 ? -1.101 -4.000 -15.264 1.00 95.75 88 GLU A C 1
ATOM 698 O O . GLU A 1 88 ? -2.213 -3.948 -15.801 1.00 95.75 88 GLU A O 1
ATOM 703 N N . TRP A 1 89 ? -0.943 -3.989 -13.940 1.00 96.31 89 TRP A N 1
ATOM 704 C CA . TRP A 1 89 ? -2.045 -3.855 -12.999 1.00 96.31 89 TRP A CA 1
ATOM 705 C C . TRP A 1 89 ? -2.844 -2.576 -13.268 1.00 96.31 89 TRP A C 1
ATOM 707 O O . TRP A 1 89 ? -4.080 -2.620 -13.317 1.00 96.31 89 TRP A O 1
ATOM 717 N N . GLN A 1 90 ? -2.148 -1.454 -13.497 1.00 95.81 90 GLN A N 1
ATOM 718 C CA . GLN A 1 90 ? -2.769 -0.154 -13.750 1.00 95.81 90 GLN A CA 1
ATOM 719 C C . GLN A 1 90 ? -3.619 -0.161 -15.028 1.00 95.81 90 GLN A C 1
ATOM 721 O O . GLN A 1 90 ? -4.747 0.326 -14.996 1.00 95.81 90 GLN A O 1
ATOM 726 N N . LYS A 1 91 ? -3.142 -0.760 -16.129 1.00 94.56 91 LYS A N 1
ATOM 727 C CA . LYS A 1 91 ? -3.907 -0.861 -17.392 1.00 94.56 91 LYS A CA 1
ATOM 728 C C . LYS A 1 91 ? -5.245 -1.587 -17.206 1.00 94.56 91 LYS A C 1
ATOM 730 O O . LYS A 1 91 ? -6.272 -1.177 -17.755 1.00 94.56 91 LYS A O 1
ATOM 735 N N . VAL A 1 92 ? -5.253 -2.657 -16.409 1.00 94.06 92 VAL A N 1
ATOM 736 C CA . VAL A 1 92 ? -6.487 -3.391 -16.082 1.00 94.06 92 VAL A CA 1
ATOM 737 C C . VAL A 1 92 ? -7.410 -2.526 -15.219 1.00 94.06 92 VAL A C 1
ATOM 739 O O . VAL A 1 92 ? -8.598 -2.402 -15.511 1.00 94.06 92 VAL A O 1
ATOM 742 N N . ALA A 1 93 ? -6.862 -1.856 -14.206 1.00 93.12 93 ALA A N 1
ATOM 743 C CA . ALA A 1 93 ? -7.617 -0.980 -13.314 1.00 93.12 93 ALA A CA 1
ATOM 744 C C . ALA A 1 93 ? -8.228 0.239 -14.041 1.00 93.12 93 ALA A C 1
ATOM 746 O O . ALA A 1 93 ? -9.355 0.645 -13.762 1.00 93.12 93 ALA A O 1
ATOM 747 N N . GLU A 1 94 ? -7.532 0.816 -15.021 1.00 92.06 94 GLU A N 1
ATOM 748 C CA . GLU A 1 94 ? -8.037 1.929 -15.837 1.00 92.06 94 GLU A CA 1
ATOM 749 C C . GLU A 1 94 ? -9.222 1.536 -16.717 1.00 92.06 94 GLU A C 1
ATOM 751 O O . GLU A 1 94 ? -10.103 2.359 -16.973 1.00 92.06 94 GLU A O 1
ATOM 756 N N . SER A 1 95 ? -9.282 0.269 -17.121 1.00 91.12 95 SER A N 1
ATOM 757 C CA . SER A 1 95 ? -10.387 -0.289 -17.896 1.00 91.12 95 SER A CA 1
ATOM 758 C C . SER A 1 95 ? -11.437 -0.993 -17.032 1.00 91.12 95 SER A C 1
ATOM 760 O O . SER A 1 95 ? -12.325 -1.632 -17.593 1.00 91.12 95 SER A O 1
ATOM 762 N N . ALA A 1 96 ? -11.398 -0.847 -15.698 1.00 90.62 96 ALA A N 1
ATOM 763 C CA . ALA A 1 96 ? -12.190 -1.629 -14.740 1.00 90.62 96 ALA A CA 1
ATOM 764 C C . ALA A 1 96 ? -13.678 -1.773 -15.096 1.00 90.62 96 ALA A C 1
ATOM 766 O O . ALA A 1 96 ? -14.212 -2.877 -14.998 1.00 90.62 96 ALA A O 1
ATOM 767 N N . TYR A 1 97 ? -14.337 -0.710 -15.574 1.00 90.88 97 TYR A N 1
ATOM 768 C CA . TYR A 1 97 ? -15.744 -0.772 -15.985 1.00 90.88 97 TYR A CA 1
ATOM 769 C C . TYR A 1 97 ? -16.018 -1.903 -16.984 1.00 90.88 97 TYR A C 1
ATOM 771 O O . TYR A 1 97 ? -16.952 -2.681 -16.806 1.00 90.88 97 TYR A O 1
ATOM 779 N N . HIS A 1 98 ? -15.186 -2.019 -18.020 1.00 92.56 98 HIS A N 1
ATOM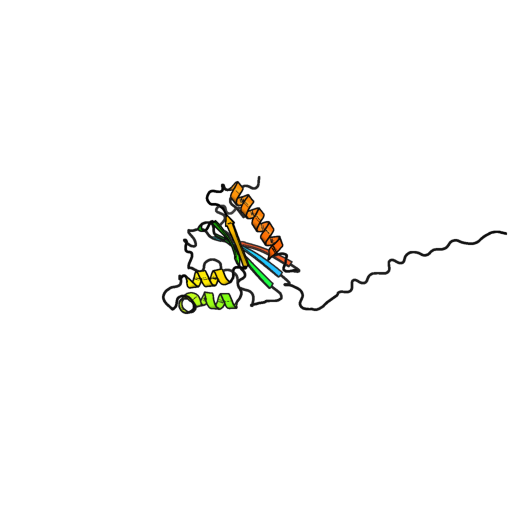 780 C CA . HIS A 1 98 ? -15.324 -3.042 -19.055 1.00 92.56 98 HIS A CA 1
ATOM 781 C C . HIS A 1 98 ? -14.513 -4.303 -18.741 1.00 92.56 98 HIS A C 1
ATOM 783 O O . HIS A 1 98 ? -15.017 -5.406 -18.928 1.00 92.56 98 HIS A O 1
ATOM 789 N N . GLY A 1 99 ? -13.276 -4.139 -18.270 1.00 89.81 99 GLY A N 1
ATOM 790 C CA . GLY A 1 99 ? -12.300 -5.211 -18.078 1.00 89.81 99 GLY A CA 1
ATOM 791 C C . GLY A 1 99 ? -12.516 -6.054 -16.824 1.00 89.81 99 GLY A C 1
ATOM 792 O O . GLY A 1 99 ? -12.172 -7.230 -16.835 1.00 89.81 99 GLY A O 1
ATOM 793 N N . LEU A 1 100 ? -13.106 -5.485 -15.768 1.00 93.56 100 LEU A N 1
ATOM 794 C CA . LEU A 1 100 ? -13.360 -6.190 -14.506 1.00 93.56 100 LEU A CA 1
ATOM 795 C C . LEU A 1 100 ? -14.858 -6.376 -14.266 1.00 93.56 100 LEU A C 1
ATOM 797 O O . LEU A 1 100 ? -15.326 -7.490 -14.062 1.00 93.56 100 LEU A O 1
ATOM 801 N N . CYS A 1 101 ? -15.632 -5.296 -14.357 1.00 94.31 101 CYS A N 1
ATOM 802 C CA . CYS A 1 101 ? -17.043 -5.301 -13.976 1.00 94.31 101 CYS A CA 1
ATOM 803 C C . CYS A 1 101 ? -18.009 -5.645 -15.126 1.00 94.31 101 CYS A C 1
ATOM 805 O O . CYS A 1 101 ? -19.230 -5.584 -14.947 1.00 94.31 101 CYS A O 1
ATOM 807 N N . GLY A 1 102 ? -17.504 -5.976 -16.321 1.00 93.00 102 GLY A N 1
ATOM 808 C CA . GLY A 1 102 ? -18.323 -6.431 -17.452 1.00 93.00 102 GLY A CA 1
ATOM 809 C C . GLY A 1 102 ? -19.384 -5.425 -17.917 1.00 93.00 102 GLY A C 1
ATOM 810 O O . GLY A 1 102 ? -20.468 -5.816 -18.344 1.00 93.00 102 GLY A O 1
ATOM 811 N N . GLY A 1 103 ? -19.106 -4.128 -17.790 1.00 91.38 103 GLY A N 1
ATOM 812 C CA . GLY A 1 103 ? -19.989 -3.040 -18.200 1.00 91.38 103 GLY A CA 1
ATOM 813 C C . GLY A 1 103 ? -21.126 -2.719 -17.229 1.00 91.38 103 GLY A C 1
ATOM 814 O O . GLY A 1 103 ? -22.041 -1.993 -17.605 1.00 91.38 103 GLY A O 1
ATOM 815 N N . LYS A 1 104 ? -21.106 -3.264 -16.006 1.00 89.06 104 LYS A N 1
ATOM 816 C CA . LYS A 1 104 ? -22.171 -3.048 -15.010 1.00 89.06 104 LYS A CA 1
ATOM 817 C C . LYS A 1 104 ? -21.950 -1.816 -14.130 1.00 89.06 104 LYS A C 1
ATOM 819 O O . LYS A 1 104 ? -22.915 -1.262 -13.615 1.00 89.06 104 LYS A O 1
ATOM 824 N N . GLY A 1 105 ? -20.702 -1.393 -13.942 1.00 88.31 105 GLY A N 1
ATOM 825 C CA . GLY A 1 105 ? -20.343 -0.282 -13.062 1.00 88.31 105 GLY A CA 1
ATOM 826 C C . GLY A 1 105 ? -18.833 -0.145 -12.880 1.00 88.31 105 GLY A C 1
ATOM 827 O O . GLY A 1 105 ? -18.071 -0.952 -13.398 1.00 88.31 105 GLY A O 1
ATOM 828 N N . TRP A 1 106 ? -18.406 0.888 -12.151 1.00 84.25 106 TRP A N 1
ATOM 829 C CA . TRP A 1 106 ? -16.999 1.103 -11.762 1.00 84.25 106 TRP A CA 1
ATOM 830 C C . TRP A 1 106 ? -16.632 0.446 -10.422 1.00 84.25 106 TRP A C 1
ATOM 832 O O . TRP A 1 106 ? -15.468 0.457 -10.030 1.00 84.25 106 TRP A O 1
ATOM 842 N N . SER A 1 107 ? -17.631 -0.116 -9.741 1.00 89.50 107 SER A N 1
ATOM 843 C CA . SER A 1 107 ? -17.532 -0.786 -8.449 1.00 89.50 107 SER A CA 1
ATOM 844 C C . SER A 1 107 ? -18.054 -2.209 -8.593 1.00 89.50 107 SER A C 1
ATOM 846 O O . SER A 1 107 ? -19.189 -2.400 -9.042 1.00 89.50 107 SER A O 1
ATOM 848 N N . CYS A 1 108 ? -17.229 -3.201 -8.270 1.00 93.25 108 CYS A N 1
ATOM 849 C CA . CYS A 1 108 ? -17.626 -4.608 -8.261 1.00 93.25 108 CYS A CA 1
ATOM 850 C C . CYS A 1 108 ? -16.646 -5.461 -7.428 1.00 93.25 108 CYS A C 1
ATOM 852 O O . CYS A 1 108 ? -15.511 -5.037 -7.187 1.00 93.25 108 CYS A O 1
ATOM 854 N N . PRO A 1 109 ? -17.036 -6.671 -6.983 1.00 95.06 109 PRO A N 1
ATOM 855 C CA . PRO A 1 109 ? -16.140 -7.578 -6.260 1.00 95.06 109 PRO A CA 1
ATOM 856 C C . PRO A 1 109 ? -14.816 -7.856 -6.986 1.00 95.06 109 PRO A C 1
ATOM 858 O O . PRO A 1 109 ? -13.778 -7.999 -6.345 1.00 95.06 109 PRO A O 1
ATOM 861 N N . GLU A 1 110 ? -14.837 -7.889 -8.317 1.00 95.94 110 GLU A N 1
ATOM 862 C CA . GLU A 1 110 ? -13.671 -8.123 -9.166 1.00 95.94 110 GLU A CA 1
ATOM 863 C C . GLU A 1 110 ? -12.642 -6.987 -9.067 1.00 95.94 110 GLU A C 1
ATOM 865 O O . GLU A 1 110 ? -11.444 -7.250 -9.136 1.00 95.94 110 GLU A O 1
ATOM 870 N N . VAL A 1 111 ? -13.071 -5.742 -8.828 1.00 94.56 111 VAL A N 1
ATOM 871 C CA . VAL A 1 111 ? -12.157 -4.614 -8.562 1.00 94.56 111 VAL A CA 1
ATOM 872 C C . VAL A 1 111 ? -11.421 -4.816 -7.241 1.00 94.56 111 VAL A C 1
ATOM 874 O O . VAL A 1 111 ? -10.200 -4.665 -7.189 1.00 94.56 111 VAL A O 1
ATOM 877 N N . ALA A 1 112 ? -12.134 -5.212 -6.182 1.00 93.81 112 ALA A N 1
ATOM 878 C CA . ALA A 1 112 ? -11.508 -5.520 -4.898 1.00 93.81 112 ALA A CA 1
ATOM 879 C C . ALA A 1 112 ? -10.545 -6.715 -5.013 1.00 93.81 112 ALA A C 1
ATOM 881 O O . ALA A 1 112 ? -9.438 -6.666 -4.483 1.00 93.81 112 ALA A O 1
ATOM 882 N N . ALA A 1 113 ? -10.929 -7.762 -5.750 1.00 95.69 113 ALA A N 1
ATOM 883 C CA . ALA A 1 113 ? -10.066 -8.913 -6.001 1.00 95.69 113 ALA A CA 1
ATOM 884 C C . ALA A 1 113 ? -8.797 -8.528 -6.783 1.00 95.69 113 ALA A C 1
ATOM 886 O O . ALA A 1 113 ? -7.702 -8.950 -6.415 1.00 95.69 113 ALA A O 1
ATOM 887 N N . HIS A 1 114 ? -8.929 -7.684 -7.813 1.00 96.50 114 HIS A N 1
ATOM 888 C CA . HIS A 1 114 ? -7.800 -7.164 -8.592 1.00 96.50 114 HIS A CA 1
ATOM 889 C C . HIS A 1 114 ? -6.858 -6.303 -7.745 1.00 96.50 114 HIS A C 1
ATOM 891 O O . HIS A 1 114 ? -5.642 -6.407 -7.869 1.00 96.50 114 HIS A O 1
ATOM 897 N N . ARG A 1 115 ? -7.374 -5.477 -6.826 1.00 95.50 115 ARG A N 1
ATOM 898 C CA . ARG A 1 115 ? -6.525 -4.789 -5.837 1.00 95.50 115 ARG A CA 1
ATOM 899 C C . ARG A 1 115 ? -5.763 -5.793 -4.975 1.00 95.50 115 ARG A C 1
ATOM 901 O O . ARG A 1 115 ? -4.546 -5.696 -4.839 1.00 95.50 115 ARG A O 1
ATOM 908 N N . GLU A 1 116 ? -6.477 -6.729 -4.357 1.00 96.00 116 GLU A N 1
ATOM 909 C CA . GLU A 1 116 ? -5.887 -7.652 -3.385 1.00 96.00 116 GLU A CA 1
ATOM 910 C C . GLU A 1 116 ? -4.890 -8.629 -4.025 1.00 96.00 116 GLU A C 1
ATOM 912 O O . GLU A 1 116 ? -4.013 -9.127 -3.323 1.00 96.00 116 GLU A O 1
ATOM 917 N N . SER A 1 117 ? -4.927 -8.842 -5.347 1.00 96.38 117 SER A N 1
ATOM 918 C CA . SER A 1 117 ? -3.897 -9.623 -6.044 1.00 96.38 117 SER A CA 1
ATOM 919 C C . SER A 1 117 ? -2.521 -8.947 -6.081 1.00 96.38 117 SER A C 1
ATOM 921 O O . SER A 1 117 ? -1.528 -9.626 -6.317 1.00 96.38 117 SER A O 1
ATOM 923 N N . ALA A 1 118 ? -2.441 -7.631 -5.848 1.00 97.06 118 ALA A N 1
ATOM 924 C CA . ALA A 1 118 ? -1.182 -6.882 -5.759 1.00 97.06 118 ALA A CA 1
ATOM 925 C C . ALA A 1 118 ? -0.650 -6.760 -4.316 1.00 97.06 118 ALA A C 1
ATOM 927 O O . ALA A 1 118 ? 0.341 -6.066 -4.065 1.00 97.06 118 ALA A O 1
ATOM 928 N N . LYS A 1 119 ? -1.321 -7.389 -3.343 1.00 97.62 119 LYS A N 1
ATOM 929 C CA . LYS A 1 119 ? -0.939 -7.337 -1.932 1.00 97.62 119 LYS A CA 1
ATOM 930 C C . LYS A 1 119 ? 0.318 -8.164 -1.681 1.00 97.62 119 LYS A C 1
ATOM 932 O O . LYS A 1 119 ? 0.390 -9.331 -2.054 1.00 97.62 119 LYS A O 1
ATOM 937 N N . VAL A 1 120 ? 1.282 -7.567 -0.990 1.00 96.50 120 VAL A N 1
ATOM 938 C CA . VAL A 1 120 ? 2.541 -8.224 -0.607 1.00 96.50 120 VAL A CA 1
ATOM 939 C C . VAL A 1 120 ? 2.614 -8.528 0.888 1.00 96.50 120 VAL A C 1
ATOM 941 O O . VAL A 1 120 ? 3.363 -9.411 1.296 1.00 96.50 120 VAL A O 1
ATOM 944 N N . TRP A 1 121 ? 1.838 -7.820 1.712 1.00 97.38 121 TRP A N 1
ATOM 945 C CA . TRP A 1 121 ? 1.804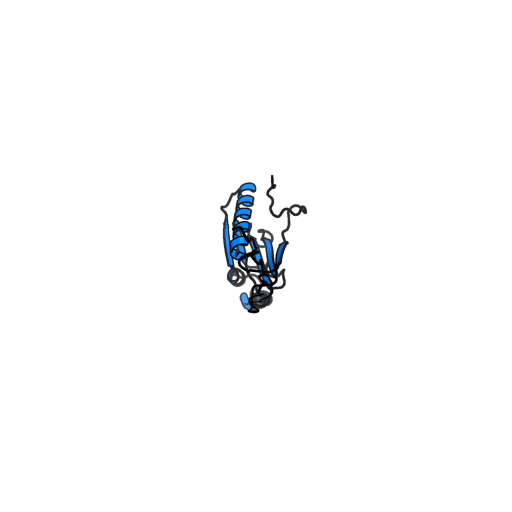 -8.012 3.161 1.00 97.38 121 TRP A CA 1
ATOM 946 C C . TRP A 1 121 ? 0.510 -7.444 3.757 1.00 97.38 121 TRP A C 1
ATOM 948 O O . TRP A 1 121 ? 0.006 -6.435 3.264 1.00 97.38 121 TRP A O 1
ATOM 958 N N . ASP A 1 122 ? -0.010 -8.037 4.832 1.00 97.44 122 ASP A N 1
ATOM 959 C CA . ASP A 1 122 ? -1.041 -7.428 5.675 1.00 97.44 122 ASP A CA 1
ATOM 960 C C . ASP A 1 122 ? -1.007 -7.876 7.137 1.00 97.44 122 ASP A C 1
ATOM 962 O O . ASP A 1 122 ? -0.481 -8.926 7.502 1.00 97.44 122 ASP A O 1
ATOM 966 N N . ALA A 1 123 ? -1.618 -7.045 7.978 1.00 97.31 123 ALA A N 1
ATOM 967 C CA . ALA A 1 123 ? -1.964 -7.353 9.353 1.00 97.31 123 ALA A CA 1
ATOM 968 C C . ALA A 1 123 ? -3.261 -6.634 9.734 1.00 97.31 123 ALA A C 1
ATOM 970 O O . ALA A 1 123 ? -3.587 -5.579 9.193 1.00 97.31 123 ALA A O 1
ATOM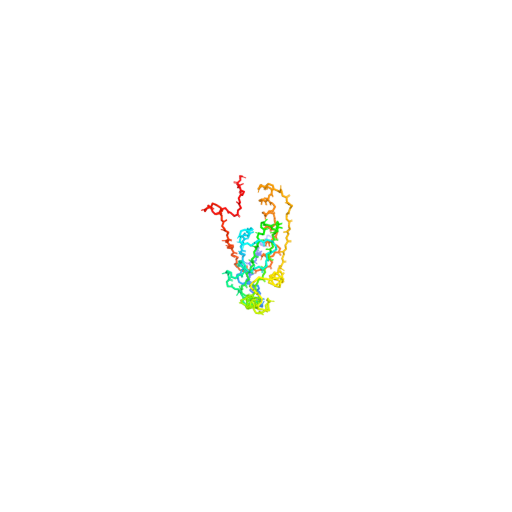 971 N N . SER A 1 124 ? -4.003 -7.188 10.689 1.00 95.94 124 SER A N 1
ATOM 972 C CA . SER A 1 124 ? -5.210 -6.556 11.236 1.00 95.94 124 SER A CA 1
ATOM 973 C C . SER A 1 124 ? -5.044 -6.298 12.726 1.00 95.94 124 SER A C 1
ATOM 975 O O . SER A 1 124 ? -4.436 -7.107 13.432 1.00 95.94 124 SER A O 1
ATOM 977 N N . TRP A 1 125 ? -5.582 -5.181 13.210 1.00 94.12 125 TRP A N 1
ATOM 978 C CA . TRP A 1 125 ? -5.587 -4.857 14.633 1.00 94.12 125 TRP A CA 1
ATOM 979 C C . TRP A 1 125 ? -6.933 -5.184 15.274 1.00 94.12 125 TRP A C 1
ATOM 981 O O . TRP A 1 125 ? -7.954 -5.358 14.612 1.00 94.12 125 TRP A O 1
ATOM 991 N N . GLN A 1 126 ? -6.932 -5.293 16.600 1.00 91.25 126 GLN A N 1
ATOM 992 C CA . GLN A 1 126 ? -8.154 -5.562 17.346 1.00 91.25 126 GLN A CA 1
ATOM 993 C C . GLN A 1 126 ? -9.055 -4.327 17.389 1.00 91.25 126 GLN A C 1
ATOM 995 O O . GLN A 1 126 ? -8.599 -3.203 17.604 1.00 91.25 126 GLN A O 1
ATOM 1000 N N . LYS A 1 127 ? -10.363 -4.540 17.247 1.00 88.62 127 LYS A N 1
ATOM 1001 C CA . LYS A 1 127 ? -11.350 -3.478 17.432 1.00 88.62 127 LYS A CA 1
ATOM 1002 C C . LYS A 1 127 ? -11.280 -2.918 18.856 1.00 88.62 127 LYS A C 1
ATOM 1004 O O . LYS A 1 127 ? -11.247 -3.681 19.816 1.00 88.62 127 LYS A O 1
ATOM 1009 N N . GLY A 1 128 ? -11.351 -1.593 18.981 1.00 85.75 128 GLY A N 1
ATOM 1010 C CA . GLY A 1 128 ? -11.451 -0.914 20.277 1.00 85.75 128 GLY A CA 1
ATOM 1011 C C . GLY A 1 128 ? -10.118 -0.614 20.963 1.00 85.75 128 GLY A C 1
ATOM 1012 O O . GLY A 1 128 ? -10.132 -0.275 22.142 1.00 85.75 128 GLY A O 1
ATOM 1013 N N . LEU A 1 129 ? -8.986 -0.717 20.255 1.00 85.44 129 LEU A N 1
ATOM 1014 C CA . LEU A 1 129 ? -7.743 -0.095 20.719 1.00 85.44 129 LEU A CA 1
ATOM 1015 C C . LEU A 1 129 ? -7.949 1.415 20.884 1.00 85.44 129 LEU A C 1
ATOM 1017 O O . LEU A 1 129 ? -8.558 2.050 20.023 1.00 85.44 129 LEU A O 1
ATOM 1021 N N . ASP A 1 130 ? -7.424 1.973 21.974 1.00 87.81 130 ASP A N 1
ATOM 1022 C CA . ASP A 1 130 ? -7.305 3.423 22.115 1.00 87.81 130 ASP A CA 1
ATOM 1023 C C . ASP A 1 130 ? -6.223 3.984 21.175 1.00 87.81 130 ASP A C 1
ATOM 1025 O O . ASP A 1 130 ? -5.407 3.241 20.619 1.00 87.81 130 ASP A O 1
ATOM 1029 N N . ASP A 1 131 ? -6.199 5.307 21.004 1.00 82.25 131 ASP A N 1
ATOM 1030 C CA . ASP A 1 131 ? -5.297 5.975 20.058 1.00 82.25 131 ASP A CA 1
ATOM 1031 C C . ASP A 1 131 ? -3.819 5.697 20.353 1.00 82.25 131 ASP A C 1
ATOM 1033 O O . ASP A 1 131 ? -3.004 5.560 19.437 1.00 82.25 131 ASP A O 1
ATOM 1037 N N . LYS A 1 132 ? -3.451 5.571 21.635 1.00 85.12 132 LYS A N 1
ATOM 1038 C CA . LYS A 1 132 ? -2.069 5.304 22.046 1.00 85.12 132 LYS A CA 1
ATOM 1039 C C . LYS A 1 132 ? -1.660 3.880 21.678 1.00 85.12 132 LYS A C 1
ATOM 1041 O O . LYS A 1 132 ? -0.571 3.672 21.140 1.00 85.12 132 LYS A O 1
ATOM 1046 N N . ALA A 1 133 ? -2.516 2.905 21.959 1.00 87.75 133 ALA A N 1
ATOM 1047 C CA . ALA A 1 133 ? -2.296 1.507 21.635 1.00 87.75 133 ALA A CA 1
ATOM 1048 C C . ALA A 1 133 ? -2.305 1.279 20.120 1.00 87.75 133 ALA A C 1
ATOM 1050 O O . ALA A 1 133 ? -1.449 0.553 19.618 1.00 87.75 133 ALA A O 1
ATOM 1051 N N . LEU A 1 134 ? -3.207 1.938 19.387 1.00 87.19 134 LEU A N 1
ATOM 1052 C CA . LEU A 1 134 ? -3.250 1.889 17.928 1.00 87.19 134 LEU A CA 1
ATOM 1053 C C . LEU A 1 134 ? -1.997 2.518 17.311 1.00 87.19 134 LEU A C 1
ATOM 1055 O O . LEU A 1 134 ? -1.373 1.903 16.451 1.00 87.19 134 LEU A O 1
ATOM 1059 N N . SER A 1 135 ? -1.585 3.697 17.783 1.00 84.00 135 SER A N 1
ATOM 1060 C CA . SER A 1 135 ? -0.355 4.356 17.330 1.00 84.00 135 SER A CA 1
ATOM 1061 C C . SER A 1 135 ? 0.873 3.470 17.560 1.00 84.00 135 SER A C 1
ATOM 1063 O O . SER A 1 135 ? 1.667 3.252 16.643 1.00 84.00 135 SER A O 1
ATOM 1065 N N . LYS A 1 136 ? 0.988 2.855 18.748 1.00 89.12 136 LYS A N 1
ATOM 1066 C CA . LYS A 1 136 ? 2.047 1.879 19.026 1.00 89.12 136 LYS A CA 1
ATOM 1067 C C . LYS A 1 136 ? 1.978 0.673 18.084 1.00 89.12 136 LYS A C 1
ATOM 1069 O O . LYS A 1 136 ? 3.001 0.286 17.527 1.00 89.12 136 LYS A O 1
ATOM 1074 N N . TRP A 1 137 ? 0.796 0.087 17.902 1.00 93.00 137 TRP A N 1
ATOM 1075 C CA . TRP A 1 137 ? 0.603 -1.073 17.032 1.00 93.00 137 TRP A CA 1
ATOM 1076 C C . TRP A 1 137 ? 1.010 -0.760 15.586 1.00 93.00 137 TRP A C 1
ATOM 1078 O O . TRP A 1 137 ? 1.743 -1.540 14.977 1.00 93.00 137 TRP A O 1
ATOM 1088 N N . LEU A 1 138 ? 0.604 0.399 15.059 1.00 90.69 138 LEU A N 1
ATOM 1089 C CA . LEU A 1 138 ? 0.969 0.862 13.719 1.00 90.69 138 LEU A CA 1
ATOM 1090 C C . LEU A 1 138 ? 2.475 1.114 13.602 1.00 90.69 138 LEU A C 1
ATOM 1092 O O . LEU A 1 138 ? 3.081 0.683 12.626 1.00 90.69 138 LEU A O 1
ATOM 1096 N N . GLY A 1 139 ? 3.094 1.755 14.598 1.00 89.94 139 GLY A N 1
ATOM 1097 C CA . GLY A 1 139 ? 4.540 1.998 14.625 1.00 89.94 139 GLY A CA 1
ATOM 1098 C C . GLY A 1 139 ? 5.370 0.709 14.652 1.00 89.94 139 GLY A C 1
ATOM 1099 O O . GLY A 1 139 ? 6.361 0.591 13.922 1.00 89.94 139 GLY A O 1
ATOM 1100 N N . ASP A 1 140 ? 4.938 -0.283 15.435 1.00 92.94 140 ASP A N 1
ATOM 1101 C CA . ASP A 1 140 ? 5.582 -1.598 15.500 1.00 92.94 140 ASP A CA 1
ATOM 1102 C C . ASP A 1 140 ? 5.502 -2.312 14.134 1.00 92.94 140 ASP A C 1
ATOM 1104 O O . ASP A 1 140 ? 6.509 -2.826 13.642 1.00 92.94 140 ASP A O 1
ATOM 1108 N N . HIS A 1 141 ? 4.339 -2.294 13.471 1.00 94.75 141 HIS A N 1
ATOM 1109 C CA . HIS A 1 141 ? 4.163 -2.931 12.158 1.00 94.75 141 HIS A CA 1
ATOM 1110 C C . HIS A 1 141 ? 4.837 -2.158 11.019 1.00 94.75 141 HIS A C 1
ATOM 1112 O O . HIS A 1 141 ? 5.401 -2.775 10.118 1.00 94.75 141 HIS A O 1
ATOM 1118 N N . LEU A 1 142 ? 4.867 -0.824 11.067 1.00 91.75 142 LEU A N 1
ATOM 1119 C CA . LEU A 1 142 ? 5.624 -0.019 10.108 1.00 91.75 142 LEU A CA 1
ATOM 1120 C C . LEU A 1 142 ? 7.122 -0.338 10.190 1.00 91.75 142 LEU A C 1
ATOM 1122 O O . LEU A 1 142 ? 7.776 -0.494 9.161 1.00 91.75 142 LEU A O 1
ATOM 1126 N N . SER A 1 143 ? 7.655 -0.507 11.402 1.00 92.19 143 SER A N 1
ATOM 1127 C CA . SER A 1 143 ? 9.046 -0.928 11.603 1.00 92.19 143 SER A CA 1
ATOM 1128 C C . SER A 1 143 ? 9.318 -2.305 10.989 1.00 92.19 143 SER A C 1
ATOM 1130 O O . SER A 1 143 ? 10.346 -2.496 10.338 1.00 92.19 143 SER A O 1
ATOM 1132 N N . GLN A 1 144 ? 8.381 -3.250 11.134 1.00 94.00 144 GLN A N 1
ATOM 1133 C CA . GLN A 1 144 ? 8.476 -4.567 10.497 1.00 94.00 144 GLN A CA 1
ATOM 1134 C C . GLN A 1 144 ? 8.437 -4.469 8.969 1.00 94.00 144 GLN A C 1
ATOM 1136 O O . GLN A 1 144 ? 9.280 -5.071 8.312 1.00 94.00 144 GLN A O 1
ATOM 1141 N N . ILE A 1 145 ? 7.523 -3.679 8.399 1.00 94.50 145 ILE A N 1
ATOM 1142 C CA . ILE A 1 145 ? 7.434 -3.446 6.949 1.00 94.50 145 ILE A CA 1
ATOM 1143 C C . ILE A 1 145 ? 8.742 -2.862 6.414 1.00 94.50 145 ILE A C 1
ATOM 1145 O O . ILE A 1 145 ? 9.274 -3.347 5.415 1.00 94.50 145 ILE A O 1
ATOM 1149 N N . LEU A 1 146 ? 9.294 -1.851 7.088 1.00 92.81 146 LEU A N 1
ATOM 11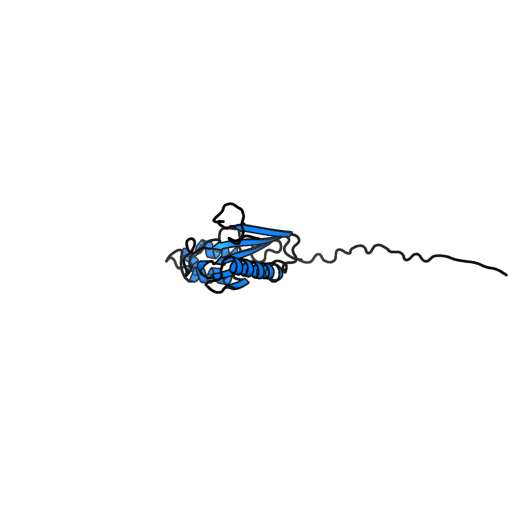50 C CA . LEU A 1 146 ? 10.562 -1.251 6.682 1.00 92.81 146 LEU A CA 1
ATOM 1151 C C . LEU A 1 146 ? 11.677 -2.304 6.630 1.00 92.81 146 LEU A C 1
ATOM 1153 O O . LEU A 1 146 ? 12.396 -2.388 5.640 1.00 92.81 146 LEU A O 1
ATOM 1157 N N . GLN A 1 147 ? 11.787 -3.152 7.653 1.00 92.31 147 GLN A N 1
ATOM 1158 C CA . GLN A 1 147 ? 12.832 -4.176 7.729 1.00 92.31 147 GLN A CA 1
ATOM 1159 C C . GLN A 1 147 ? 12.622 -5.352 6.765 1.00 92.31 147 GLN A C 1
ATOM 1161 O O . GLN A 1 147 ? 13.586 -5.835 6.179 1.00 92.31 147 GLN A O 1
ATOM 1166 N N . GLN A 1 148 ? 11.386 -5.830 6.621 1.00 92.50 148 GLN A N 1
ATOM 1167 C CA . GLN A 1 148 ? 11.073 -7.085 5.930 1.00 92.50 148 GLN A CA 1
ATOM 1168 C C . GLN A 1 148 ? 10.632 -6.900 4.480 1.00 92.50 148 GLN A C 1
ATOM 1170 O O . GLN A 1 148 ? 10.609 -7.876 3.738 1.00 92.50 148 GLN A O 1
ATOM 1175 N N . GLN A 1 149 ? 10.245 -5.685 4.089 1.00 92.38 149 GLN A N 1
ATOM 1176 C CA . GLN A 1 149 ? 9.717 -5.403 2.754 1.00 92.38 149 GLN A CA 1
ATOM 1177 C C . GLN A 1 149 ? 10.473 -4.269 2.066 1.00 92.38 149 GLN A C 1
ATOM 1179 O O . GLN A 1 149 ? 10.766 -4.377 0.885 1.00 92.38 149 GLN A O 1
ATOM 1184 N N . VAL A 1 150 ? 10.803 -3.176 2.763 1.00 90.69 150 VAL A N 1
ATOM 1185 C CA . VAL A 1 150 ? 11.441 -2.011 2.116 1.00 90.69 150 VAL A CA 1
ATOM 1186 C C . VAL A 1 150 ? 12.948 -2.211 1.970 1.00 90.69 150 VAL A C 1
ATOM 1188 O O . VAL A 1 150 ? 13.472 -2.159 0.862 1.00 90.69 150 VAL A O 1
ATOM 1191 N N . TYR A 1 151 ? 13.654 -2.487 3.068 1.00 90.25 151 TYR A N 1
ATOM 1192 C CA . TYR A 1 151 ? 15.116 -2.614 3.076 1.00 90.25 151 TYR A CA 1
ATOM 1193 C C . TYR A 1 151 ? 15.637 -3.940 2.506 1.00 90.25 151 TYR A C 1
ATOM 1195 O O . TYR A 1 151 ? 16.847 -4.126 2.378 1.00 90.25 151 TYR A O 1
ATOM 1203 N N . THR A 1 152 ? 14.750 -4.862 2.122 1.00 89.94 152 THR A N 1
ATOM 1204 C CA . THR A 1 152 ? 15.129 -6.076 1.383 1.00 89.94 152 THR A CA 1
ATOM 1205 C C . THR A 1 152 ? 15.521 -5.768 -0.058 1.00 89.94 152 THR A C 1
ATOM 1207 O O . THR A 1 152 ? 16.351 -6.466 -0.639 1.00 89.94 152 THR A O 1
ATOM 1210 N N . TYR A 1 153 ? 14.966 -4.701 -0.636 1.00 83.69 153 TYR A N 1
ATOM 1211 C CA . TYR A 1 153 ? 15.456 -4.136 -1.883 1.00 83.69 153 TYR A CA 1
ATOM 1212 C C . TYR A 1 153 ? 16.744 -3.388 -1.544 1.00 83.69 153 TYR A C 1
ATOM 1214 O O . TYR A 1 153 ? 16.676 -2.330 -0.938 1.00 83.69 153 TYR A O 1
ATOM 1222 N N . SER A 1 154 ? 17.915 -3.948 -1.862 1.00 80.31 154 SER A N 1
ATOM 1223 C CA . SER A 1 154 ? 19.232 -3.369 -1.530 1.00 80.31 154 SER A CA 1
ATOM 1224 C C . SER A 1 154 ? 19.536 -2.085 -2.322 1.00 80.31 154 SER A C 1
ATOM 1226 O O . SER A 1 154 ? 20.482 -2.039 -3.103 1.00 80.31 154 SER A O 1
ATOM 1228 N N . ALA A 1 155 ? 18.704 -1.060 -2.159 1.00 88.44 155 ALA A N 1
ATOM 1229 C CA . ALA A 1 155 ? 18.673 0.126 -2.994 1.00 88.44 155 ALA A CA 1
ATOM 1230 C C . ALA A 1 155 ? 19.699 1.184 -2.593 1.00 88.44 155 ALA A C 1
ATOM 1232 O O . ALA A 1 155 ? 20.073 1.310 -1.424 1.00 88.44 155 ALA A O 1
ATOM 1233 N N . THR A 1 156 ? 20.114 1.985 -3.575 1.00 89.00 156 THR A N 1
ATOM 1234 C CA . THR A 1 156 ? 21.011 3.133 -3.367 1.00 89.00 156 THR A CA 1
ATOM 1235 C C . THR A 1 156 ? 20.301 4.274 -2.640 1.00 89.00 156 THR A C 1
ATOM 1237 O O . THR A 1 156 ? 20.911 4.987 -1.842 1.00 89.00 156 THR A O 1
ATOM 1240 N N . HIS A 1 157 ? 19.002 4.440 -2.896 1.00 90.62 157 HIS A N 1
ATOM 1241 C CA . HIS A 1 157 ? 18.189 5.503 -2.325 1.00 90.62 157 HIS A CA 1
ATOM 1242 C C . HIS A 1 157 ? 16.819 4.987 -1.880 1.00 90.62 157 HIS A C 1
ATOM 1244 O O . HIS A 1 157 ? 16.199 4.157 -2.545 1.00 90.62 157 HIS A O 1
ATOM 1250 N N . TYR A 1 158 ? 16.325 5.553 -0.780 1.00 92.75 158 TYR A N 1
ATOM 1251 C CA . TYR A 1 158 ? 14.990 5.291 -0.256 1.00 92.75 158 TYR A CA 1
ATOM 1252 C C . TYR A 1 158 ? 14.207 6.596 -0.178 1.00 92.75 158 TYR A C 1
ATOM 1254 O O . TYR A 1 158 ? 14.734 7.619 0.263 1.00 92.75 158 TYR A O 1
ATOM 1262 N N . GLY A 1 159 ? 12.953 6.551 -0.607 1.00 91.06 159 GLY A N 1
ATOM 1263 C CA . GLY A 1 159 ? 11.994 7.636 -0.488 1.00 91.06 159 GLY A CA 1
ATOM 1264 C C . GLY A 1 159 ? 10.833 7.227 0.403 1.00 91.06 159 GLY A C 1
ATOM 1265 O O . GLY A 1 159 ? 10.347 6.100 0.329 1.00 91.06 159 GLY A O 1
ATOM 1266 N N . LEU A 1 160 ? 10.362 8.161 1.220 1.00 89.31 160 LEU A N 1
ATOM 1267 C CA . LEU A 1 160 ? 9.103 8.035 1.939 1.00 89.31 160 LEU A CA 1
ATOM 1268 C C . LEU A 1 160 ? 8.199 9.181 1.498 1.00 89.31 160 LEU A C 1
ATOM 1270 O O . LEU A 1 160 ? 8.558 10.349 1.636 1.00 89.31 160 LEU A O 1
ATOM 1274 N N . ALA A 1 161 ? 7.029 8.835 0.982 1.00 84.94 161 ALA A N 1
ATOM 1275 C CA . ALA A 1 161 ? 5.958 9.768 0.697 1.00 84.94 161 ALA A CA 1
ATOM 1276 C C . ALA A 1 161 ? 4.759 9.421 1.578 1.00 84.94 161 ALA A C 1
ATOM 1278 O O . ALA A 1 161 ? 4.419 8.256 1.775 1.00 84.94 161 ALA A O 1
ATOM 1279 N N . TYR A 1 162 ? 4.096 10.442 2.099 1.00 76.62 162 TYR A N 1
ATOM 1280 C CA . TYR A 1 162 ? 2.875 10.279 2.871 1.00 76.62 162 TYR A CA 1
ATOM 1281 C C . TYR A 1 162 ? 1.768 11.089 2.214 1.00 76.62 162 TYR A C 1
ATOM 1283 O O . TYR A 1 162 ? 1.944 12.271 1.920 1.00 76.62 162 TYR A O 1
ATOM 1291 N N . SER A 1 163 ? 0.635 10.436 1.979 1.00 67.44 163 SER A N 1
ATOM 1292 C CA . SER A 1 163 ? -0.584 11.062 1.495 1.00 67.44 163 SER A CA 1
ATOM 1293 C C . SER A 1 163 ? -1.731 10.628 2.399 1.00 67.44 163 SER A C 1
ATOM 1295 O O . SER A 1 163 ? -2.372 9.599 2.199 1.00 67.44 163 SER A O 1
ATOM 1297 N N . GLY A 1 164 ? -1.963 11.419 3.441 1.00 58.41 164 GLY A N 1
ATOM 1298 C CA . GLY A 1 164 ? -3.129 11.299 4.303 1.00 58.41 164 GLY A CA 1
ATOM 1299 C C . GLY A 1 164 ? -3.769 12.664 4.503 1.00 58.41 164 GLY A C 1
ATOM 1300 O O . GLY A 1 164 ? -3.082 13.686 4.536 1.00 58.41 164 GLY A O 1
ATOM 1301 N N . HIS A 1 165 ? -5.093 12.694 4.645 1.00 49.50 165 HIS A N 1
ATOM 1302 C CA . HIS A 1 165 ? -5.748 13.822 5.295 1.00 49.50 165 HIS A CA 1
ATOM 1303 C C . HIS A 1 165 ? -5.433 13.723 6.788 1.00 49.50 165 HIS A C 1
ATOM 1305 O O . HIS A 1 165 ? -6.073 12.970 7.518 1.00 49.50 165 HIS A O 1
ATOM 1311 N N . GLY A 1 166 ? -4.417 14.453 7.249 1.00 44.31 166 GLY A N 1
ATOM 1312 C CA . GLY A 1 166 ? -4.349 14.785 8.667 1.00 44.31 166 GLY A CA 1
ATOM 1313 C C . GLY A 1 166 ? -5.612 15.574 9.007 1.00 44.31 166 GLY A C 1
ATOM 1314 O O . GLY A 1 166 ? -5.899 16.573 8.347 1.00 44.31 166 GLY A O 1
ATOM 1315 N N . SER A 1 167 ? -6.382 15.150 10.014 1.00 40.09 167 SER A N 1
ATOM 1316 C CA . SER A 1 167 ? -7.497 15.962 10.539 1.00 40.09 167 SER A CA 1
ATOM 1317 C C . SER A 1 167 ? -7.009 17.333 11.029 1.00 40.09 167 SER A C 1
ATOM 1319 O O . SER A 1 167 ? -7.773 18.294 11.131 1.00 40.09 167 SER A O 1
ATOM 1321 N N . ARG A 1 168 ? -5.699 17.435 11.273 1.00 43.84 168 ARG A N 1
ATOM 1322 C CA . ARG A 1 168 ? -4.936 18.649 11.511 1.00 43.84 168 ARG A CA 1
ATOM 1323 C C . ARG A 1 168 ? -3.894 18.756 10.404 1.00 43.84 168 ARG A C 1
ATOM 1325 O O . ARG A 1 168 ? -3.168 17.806 10.130 1.00 43.84 168 ARG A O 1
ATOM 1332 N N . ALA A 1 169 ? -3.799 19.913 9.761 1.00 40.03 169 ALA A N 1
ATOM 1333 C CA . ALA A 1 169 ? -2.751 20.227 8.790 1.00 40.03 169 ALA A CA 1
ATOM 1334 C C . ALA A 1 169 ? -1.364 20.395 9.465 1.00 40.03 169 ALA A C 1
ATOM 1336 O O . ALA A 1 169 ? -0.632 21.330 9.156 1.00 40.03 169 ALA A O 1
ATOM 1337 N N . ASP A 1 170 ? -1.025 19.537 10.433 1.00 44.31 170 ASP A N 1
ATOM 1338 C CA . ASP A 1 170 ? 0.164 19.625 11.290 1.00 44.31 170 ASP A CA 1
ATOM 1339 C C . ASP A 1 170 ? 1.241 18.579 10.956 1.00 44.31 170 ASP A C 1
ATOM 1341 O O . ASP A 1 170 ? 2.289 18.542 11.597 1.00 44.31 170 ASP A O 1
ATOM 1345 N N . GLY A 1 171 ? 1.016 17.749 9.934 1.00 37.84 171 GLY A N 1
ATOM 1346 C CA . GLY A 1 171 ? 1.982 16.737 9.505 1.00 37.84 171 GLY A CA 1
ATOM 1347 C C . GLY A 1 171 ? 2.074 15.527 10.438 1.00 37.84 171 GLY A C 1
ATOM 1348 O O . GLY A 1 171 ? 2.996 14.723 10.292 1.00 37.84 171 GLY A O 1
ATOM 1349 N N . SER A 1 172 ? 1.132 15.365 11.374 1.00 47.06 172 SER A N 1
ATOM 1350 C CA . SER A 1 172 ? 1.025 14.139 12.160 1.00 47.06 172 SER A CA 1
ATOM 1351 C C . SER A 1 172 ? 0.668 12.948 11.254 1.00 47.06 172 SER A C 1
ATOM 1353 O O . SER A 1 172 ? -0.352 12.921 10.566 1.00 47.06 172 SER A O 1
ATOM 1355 N N . LEU A 1 173 ? 1.557 11.947 11.231 1.00 49.25 173 LEU A N 1
ATOM 1356 C CA . LEU A 1 173 ? 1.345 10.665 10.537 1.00 49.25 173 LEU A CA 1
ATOM 1357 C C . LEU A 1 173 ? 0.201 9.852 11.174 1.00 49.25 173 LEU A C 1
ATOM 1359 O O . LEU A 1 173 ? -0.407 9.014 10.515 1.00 49.25 173 LEU A O 1
ATOM 1363 N N . PHE A 1 174 ? -0.085 10.108 12.454 1.00 53.34 174 PHE A N 1
ATOM 1364 C CA . PHE A 1 174 ? -1.082 9.426 13.274 1.00 53.34 174 PHE A CA 1
ATOM 1365 C C . PHE A 1 174 ? -1.713 10.437 14.242 1.00 53.34 174 PHE A C 1
ATOM 1367 O O . PHE A 1 174 ? -1.005 11.299 14.755 1.00 53.34 174 PHE A O 1
ATOM 1374 N N . GLU A 1 175 ? -2.996 10.291 14.589 1.00 47.59 175 GLU A N 1
ATOM 1375 C CA . GLU A 1 175 ? -3.662 11.090 15.643 1.00 47.59 175 GLU A CA 1
ATOM 1376 C C . GLU A 1 175 ? -3.186 10.743 17.076 1.00 47.59 175 GLU A C 1
ATOM 1378 O O . GLU A 1 175 ? -3.885 10.969 18.058 1.00 47.59 175 GLU A O 1
ATOM 1383 N N . GLY A 1 176 ? -1.980 10.193 17.227 1.00 41.28 176 GLY A N 1
ATOM 1384 C CA . GLY A 1 176 ? -1.367 9.918 18.520 1.00 41.28 176 GLY A CA 1
ATOM 1385 C C . GLY A 1 176 ? -0.337 10.989 18.849 1.00 41.28 176 GLY A C 1
ATOM 1386 O O . GLY A 1 176 ? 0.635 11.150 18.113 1.00 41.28 176 GLY A O 1
ATOM 1387 N N . MET A 1 177 ? -0.512 11.698 19.968 1.00 31.38 177 MET A N 1
ATOM 1388 C CA . MET A 1 177 ? 0.562 12.525 20.523 1.00 31.38 177 MET A CA 1
ATOM 1389 C C . MET A 1 177 ? 1.810 11.657 20.723 1.00 31.38 177 MET A C 1
ATOM 1391 O O . MET A 1 177 ? 1.787 10.708 21.508 1.00 31.38 177 MET A O 1
ATOM 1395 N N . VAL A 1 178 ? 2.903 12.007 20.045 1.00 33.56 178 VAL A N 1
ATOM 1396 C CA . VAL A 1 178 ? 4.242 11.600 20.473 1.00 33.56 178 VAL A CA 1
ATOM 1397 C C . VAL A 1 178 ? 4.529 12.408 21.739 1.00 33.56 178 VAL A C 1
ATOM 1399 O O . VAL A 1 178 ? 4.831 13.597 21.657 1.00 33.56 178 VAL A O 1
ATOM 1402 N N . GLN A 1 179 ? 4.327 11.788 22.901 1.00 31.34 179 GLN A N 1
ATOM 1403 C CA . GLN A 1 179 ? 4.862 12.265 24.177 1.00 31.34 179 GLN A CA 1
ATOM 1404 C C . GLN A 1 179 ? 6.137 11.500 24.498 1.00 31.34 179 GLN A C 1
ATOM 1406 O O . GLN A 1 179 ? 6.114 10.255 24.350 1.00 31.34 179 GLN A O 1
#

Organism: NCBI:txid327968

Radius of gyration: 25.01 Å; chains: 1; bounding box: 106×30×43 Å

Foldseek 3Di:
DDDDDDDDDDPPPPDPPPPPPDPDLAFAQEEEEEEEEDDCVQANPVRQADGCPQVDDFAAVPPSHYWYKYWYHDVNQQKIWIFTDHPVLVVQLVCCCCNQVVVPDRGDVSSVVSRCVRTDDMDGDDPPDDQQRSVVVVVVVVVVCCVPPGVVRVYNYYHYHYDYPDVDPPPDPGPDDPD

pLDDT: mean 79.4, std 21.11, range [31.34, 97.62]